Protein 1GHJ (pdb70)

Nearest PDB structures (foldseek):
  1ghk-assembly1_A  TM=9.819E-01  e=4.031E-14  Azotobacter vinelandii
  1lac-assembly1_A  TM=8.049E-01  e=7.458E-06  Geobacillus stearothermophilus
  2ejm-assembly1_A  TM=8.235E-01  e=5.774E-04  Homo sapiens
  4hnv-assembly1_B  TM=7.720E-01  e=2.106E-04  Staphylococcus aureus
  3hbl-assembly1_B  TM=7.768E-01  e=3.714E-04  Staphylococcus aureus subsp. aureus Mu50

B-factor: mean 1.08, std 0.71, range [0.23, 4.08]

Organism: Azotobacter vinelandii (NCBI:txid354)

Radius of gyration: 12.38 Å; Cα contacts (8 Å, |Δi|>4): 184; chains: 1; bounding box: 42×17×19 Å

Solvent-accessible surface area: 5305 Å² total; per-residue (Å²): 104,68,68,22,113,6,56,120,21,89,172,108,27,81,62,6,44,6,25,67,20,86,91,150,42,57,97,82,8,146,169,109,58,47,5,2,24,14,78,32,92,191,86,102,103,125,26,85,8,142,42,75,4,74,8,48,124,32,93,47,108,88,65,40,79,2,114,60,47,47,62,6,0,110,11,64,131,50,131

Sequence (79 aa):
AIDIKAPTFPESIADGTVATWHKKPGEAVKRDELIVDIETDKVVMEVLAEADGVIAEIVKNEGDTVLSGELLGKLTEGG

InterPro domains:
  IPR000089 Biotin/lipoyl attachment [PF00364] (4-76)
  IPR000089 Biotin/lipoyl attachment [PS50968] (2-77)
  IPR001078 2-oxoacid dehydrogenase acyltransferase, catalytic domain [PF00198] (169-397)
  IPR003016 2-oxo acid dehydrogenase, lipoyl-binding site [PS00189] (27-56)
  IPR004167 Peripheral subunit-binding domain [PF02817] (104-136)
  IPR004167 Peripheral subunit-binding domain [PS51826] (104-141)
  IPR006255 Dihydrolipoamide succinyltransferase [TIGR01347] (3-399)
  IPR011053 Single hybrid motif [SSF51230] (1-96)
  IPR023213 Chloramphenicol acetyltransferase-like domain superfamily [G3DSA:3.30.559.10] (151-395)
  IPR036625 E3-binding domain superfamily [G3DSA:4.10.320.10] (105-146)
  IPR036625 E3-binding domain superfamily [SSF47005] (101-141)
  IPR050537 2-oxoacid dehydrogenase [PTHR43416] (3-398)

CATH classification: 2.40.50.100

Secondary structure (DSSP, 8-state):
-EEEE-----SS-S-EEE---SS-TTSEE-SS-EEEEEE-SS-EEEEE-SS-EEEEEESS-TT-EE-TT-EEEEE----

Foldseek 3Di:
DFFDADAADDDVFFWWFWAAQPDFFFDWAAAPAWGTWTGTPHDIGTHGDNGIAGWHHADAHHRGIHGHGGGGTGGDDHD

Structure (mmCIF, N/CA/C/O backbone):
data_1GHJ
#
_entry.id   1GHJ
#
_cell.length_a   1.000
_cell.length_b   1.000
_cell.length_c   1.000
_cell.angle_alpha   90.00
_cell.angle_beta   90.00
_cell.angle_gamma   90.00
#
_symmetry.space_group_name_H-M   'P 1'
#
loop_
_atom_site.group_PDB
_atom_site.id
_at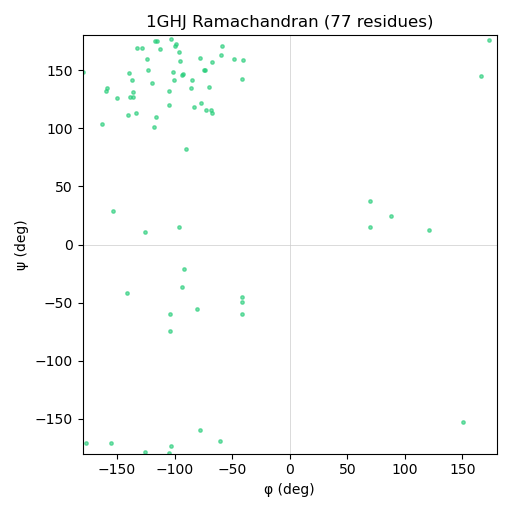om_site.type_symbol
_atom_site.label_atom_id
_atom_site.label_alt_id
_atom_site.label_comp_id
_atom_site.label_asym_id
_atom_site.label_entity_id
_atom_site.label_seq_id
_atom_site.pdbx_PDB_ins_code
_atom_site.Cartn_x
_atom_site.Cartn_y
_atom_site.Cartn_z
_atom_site.occupancy
_atom_site.B_iso_or_equiv
_atom_site.auth_seq_id
_atom_site.auth_comp_id
_atom_site.auth_asym_id
_atom_site.auth_atom_id
_atom_site.pdbx_PDB_model_num
ATOM 1 N N . ALA A 1 1 ? -11.271 8.444 1.238 1.00 1.62 1 ALA A N 1
ATOM 2 C CA . ALA A 1 1 ? -10.203 8.726 0.238 1.00 1.06 1 ALA A CA 1
ATOM 3 C C . ALA A 1 1 ? -8.844 8.333 0.819 1.00 1.00 1 ALA A C 1
ATOM 4 O O . ALA A 1 1 ? -8.484 8.733 1.908 1.00 1.22 1 ALA A O 1
ATOM 13 N N . ILE A 1 2 ? -8.084 7.551 0.101 1.00 0.84 2 ILE A N 1
ATOM 14 C CA . ILE A 1 2 ? -6.749 7.134 0.613 1.00 0.93 2 ILE A CA 1
ATOM 15 C C . ILE A 1 2 ? -5.738 7.136 -0.536 1.00 0.81 2 ILE A C 1
ATOM 16 O O . ILE A 1 2 ? -5.809 6.328 -1.440 1.00 0.89 2 ILE A O 1
ATOM 32 N N . ASP A 1 3 ? -4.797 8.040 -0.508 1.00 0.80 3 ASP A N 1
ATOM 33 C CA . ASP A 1 3 ? -3.783 8.093 -1.599 1.00 0.69 3 ASP A CA 1
ATOM 34 C C . ASP A 1 3 ? -2.859 6.878 -1.495 1.00 0.65 3 ASP A C 1
ATOM 35 O O . ASP A 1 3 ? -2.411 6.517 -0.425 1.00 0.79 3 ASP A O 1
ATOM 44 N N . ILE A 1 4 ? -2.570 6.245 -2.599 1.00 0.56 4 ILE A N 1
ATOM 45 C CA . ILE A 1 4 ? -1.675 5.055 -2.562 1.00 0.61 4 ILE A CA 1
ATOM 46 C C . ILE A 1 4 ? -0.395 5.355 -3.344 1.00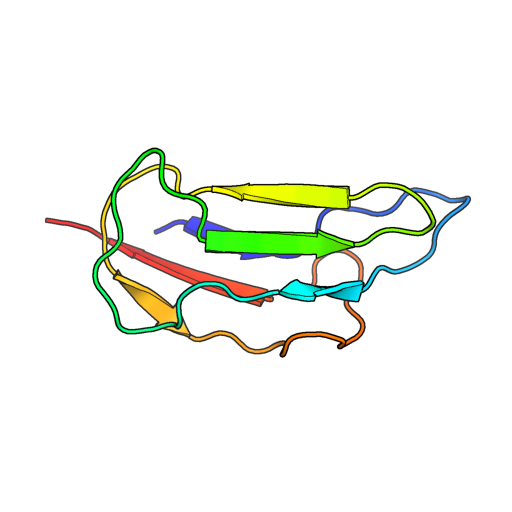 0.57 4 ILE A C 1
ATOM 47 O O . ILE A 1 4 ? -0.406 5.465 -4.554 1.00 0.71 4 ILE A O 1
ATOM 63 N N . LYS A 1 5 ? 0.710 5.488 -2.663 1.00 0.53 5 LYS A N 1
ATOM 64 C CA . LYS A 1 5 ? 1.990 5.780 -3.368 1.00 0.53 5 LYS A CA 1
ATOM 65 C C . LYS A 1 5 ? 3.081 4.838 -2.856 1.00 0.57 5 LYS A C 1
ATOM 66 O O . LYS A 1 5 ? 2.904 4.141 -1.877 1.00 0.66 5 LYS A O 1
ATOM 85 N N . ALA A 1 6 ? 4.210 4.810 -3.511 1.00 0.61 6 ALA A N 1
ATOM 86 C CA . ALA A 1 6 ? 5.311 3.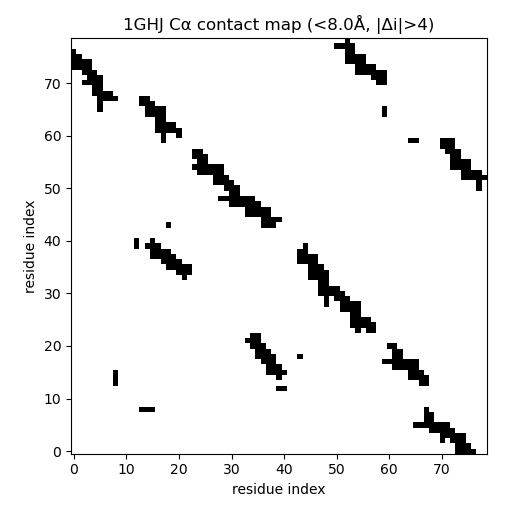913 -3.061 1.00 0.68 6 ALA A CA 1
ATOM 87 C C . ALA A 1 6 ? 5.849 4.401 -1.714 1.00 0.69 6 ALA A C 1
ATOM 88 O O . ALA A 1 6 ? 5.702 5.557 -1.370 1.00 0.71 6 ALA A O 1
ATOM 95 N N . PRO A 1 7 ? 6.459 3.497 -0.995 1.00 0.76 7 PRO A N 1
ATOM 96 C CA . PRO A 1 7 ? 7.039 3.789 0.327 1.00 0.84 7 PRO A CA 1
ATOM 97 C C . PRO A 1 7 ? 8.379 4.515 0.174 1.00 0.76 7 PRO A C 1
ATOM 98 O O . PRO A 1 7 ? 9.002 4.474 -0.868 1.00 0.81 7 PRO A O 1
ATOM 109 N N . THR A 1 8 ? 8.826 5.179 1.205 1.00 0.88 8 THR A N 1
ATOM 110 C CA . THR A 1 8 ? 10.123 5.906 1.118 1.00 0.85 8 THR A CA 1
ATOM 111 C C . THR A 1 8 ? 11.275 4.898 1.131 1.00 0.80 8 THR A C 1
ATOM 112 O O . THR A 1 8 ? 11.483 4.192 2.097 1.00 1.05 8 THR A O 1
ATOM 123 N N . PHE A 1 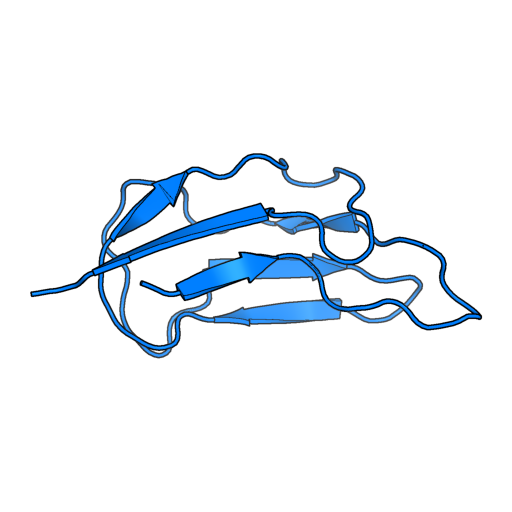9 ? 12.024 4.825 0.065 1.00 0.68 9 PHE A N 1
ATOM 124 C CA . PHE A 1 9 ? 13.160 3.863 0.017 1.00 0.67 9 PHE A CA 1
ATOM 125 C C . PHE A 1 9 ? 14.308 4.385 0.885 1.00 0.73 9 PHE A C 1
ATOM 126 O O . PHE A 1 9 ? 14.477 5.579 1.037 1.00 0.82 9 PHE A O 1
ATOM 143 N N . PRO A 1 10 ? 15.061 3.467 1.429 1.00 0.84 10 PRO A N 1
ATOM 144 C CA . PRO A 1 10 ? 16.210 3.787 2.294 1.00 0.93 10 PRO A CA 1
ATOM 145 C C . PRO A 1 10 ? 17.412 4.217 1.449 1.00 0.94 10 PRO A C 1
ATOM 146 O O . PRO A 1 10 ? 17.272 4.609 0.307 1.00 1.10 10 PRO A O 1
ATOM 157 N N . GLU A 1 11 ? 18.593 4.148 2.001 1.00 1.09 11 GLU A N 1
ATOM 158 C CA . GLU A 1 11 ? 19.801 4.552 1.229 1.00 1.27 11 GLU A CA 1
ATOM 159 C C . GLU A 1 11 ? 20.229 3.405 0.312 1.00 1.06 11 GLU A C 1
ATOM 160 O O . GLU A 1 11 ? 20.348 3.567 -0.887 1.00 1.15 11 GLU A O 1
ATOM 172 N N . SER A 1 12 ? 20.462 2.246 0.866 1.00 1.01 12 SER A N 1
ATOM 173 C CA . SER A 1 12 ? 20.883 1.088 0.030 1.00 1.14 12 SER A CA 1
ATOM 174 C C . SER A 1 12 ? 20.071 1.068 -1.267 1.00 1.05 12 SER A C 1
ATOM 175 O O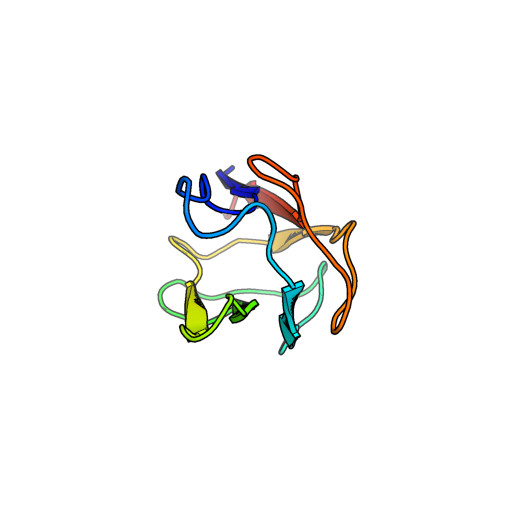 . SER A 1 12 ? 20.604 0.876 -2.341 1.00 1.15 12 SER A O 1
ATOM 183 N N . ILE A 1 13 ? 18.784 1.266 -1.175 1.00 0.95 13 ILE A N 1
ATOM 184 C CA . ILE A 1 13 ? 17.940 1.259 -2.403 1.00 0.90 13 ILE A CA 1
ATOM 185 C C . ILE A 1 13 ? 17.615 2.698 -2.807 1.00 0.76 13 ILE A C 1
ATOM 186 O O . ILE A 1 13 ? 17.503 3.577 -1.975 1.00 0.89 13 ILE A O 1
ATOM 202 N N . ALA A 1 14 ? 17.463 2.947 -4.079 1.00 0.69 14 ALA A N 1
ATOM 203 C CA . ALA A 1 14 ? 17.145 4.330 -4.534 1.00 0.69 14 ALA A CA 1
ATOM 204 C C . ALA A 1 14 ? 15.879 4.306 -5.394 1.00 0.58 14 ALA A C 1
ATOM 205 O O . ALA A 1 14 ? 15.535 5.278 -6.036 1.00 0.65 14 ALA A O 1
ATOM 212 N N . ASP A 1 15 ? 15.184 3.202 -5.411 1.00 0.51 15 ASP A N 1
ATOM 213 C CA . ASP A 1 15 ? 13.942 3.117 -6.229 1.00 0.47 15 ASP A CA 1
ATOM 214 C C . ASP A 1 15 ? 13.277 1.756 -6.008 1.00 0.40 15 ASP A C 1
ATOM 215 O O . ASP A 1 15 ? 13.666 0.998 -5.142 1.00 0.49 15 ASP A O 1
ATOM 224 N N . GLY A 1 16 ? 12.277 1.441 -6.784 1.00 0.38 16 GLY A N 1
ATOM 225 C CA . GLY A 1 16 ? 11.588 0.130 -6.617 1.00 0.38 16 GLY A CA 1
ATOM 226 C C . GLY A 1 16 ? 10.928 -0.273 -7.937 1.00 0.30 16 GLY A C 1
ATOM 227 O O . GLY A 1 16 ? 11.138 0.346 -8.961 1.00 0.29 16 GLY A O 1
ATOM 231 N N . THR A 1 17 ? 10.132 -1.306 -7.921 1.00 0.27 17 THR A N 1
ATOM 232 C CA . THR A 1 17 ? 9.460 -1.748 -9.176 1.00 0.24 17 THR A CA 1
ATOM 233 C C . THR A 1 17 ? 8.116 -2.395 -8.834 1.00 0.23 17 THR A C 1
ATOM 234 O O . THR A 1 17 ? 8.040 -3.306 -8.033 1.00 0.31 17 THR A O 1
ATOM 245 N N . VAL A 1 18 ? 7.054 -1.931 -9.434 1.00 0.24 18 VAL A N 1
ATOM 246 C CA . VAL A 1 18 ? 5.717 -2.520 -9.142 1.00 0.24 18 VAL A CA 1
ATOM 247 C C . VAL A 1 18 ? 5.804 -4.045 -9.219 1.00 0.23 18 VAL A C 1
ATOM 248 O O . VAL A 1 18 ? 6.706 -4.596 -9.818 1.00 0.26 18 VAL A O 1
ATOM 261 N N . ALA A 1 19 ? 4.872 -4.733 -8.617 1.00 0.26 19 ALA A N 1
ATOM 262 C CA . ALA A 1 19 ? 4.903 -6.222 -8.656 1.00 0.30 19 ALA A CA 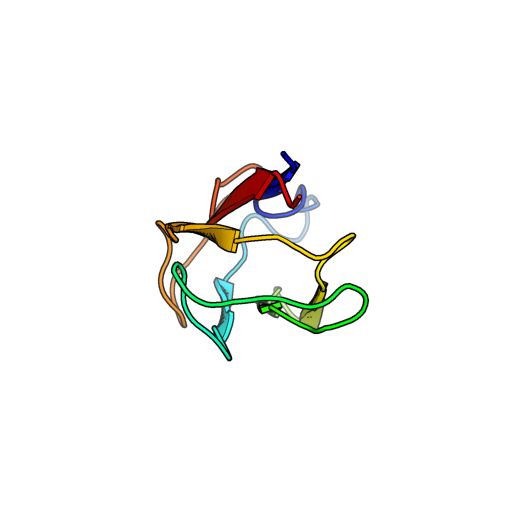1
ATOM 263 C C . ALA A 1 19 ? 3.851 -6.728 -9.645 1.00 0.29 19 ALA A C 1
ATOM 264 O O . ALA A 1 19 ? 4.167 -7.161 -10.735 1.00 0.32 19 ALA A O 1
ATOM 271 N N . THR A 1 20 ? 2.601 -6.676 -9.273 1.00 0.27 20 THR A N 1
ATOM 272 C CA . THR A 1 20 ? 1.530 -7.154 -10.192 1.00 0.28 20 THR A CA 1
ATOM 273 C C . THR A 1 20 ? 0.188 -6.552 -9.769 1.00 0.27 20 THR A C 1
ATOM 274 O O . THR A 1 20 ? -0.171 -6.569 -8.608 1.00 0.28 20 THR A O 1
ATOM 285 N N . TRP A 1 21 ? -0.555 -6.020 -10.700 1.00 0.26 21 TRP A N 1
ATOM 286 C CA . TRP A 1 21 ? -1.865 -5.419 -10.358 1.00 0.26 21 TRP A CA 1
ATOM 287 C C . TRP A 1 21 ? -2.958 -6.486 -10.452 1.00 0.28 21 TRP A C 1
ATOM 288 O O . TRP A 1 21 ? -3.653 -6.589 -11.443 1.00 0.31 21 TRP A O 1
ATOM 309 N N . HIS A 1 22 ? -3.111 -7.283 -9.430 1.00 0.30 22 HIS A N 1
ATOM 310 C CA . HIS A 1 22 ? -4.160 -8.348 -9.463 1.00 0.33 22 HIS A CA 1
ATOM 311 C C . HIS A 1 22 ? -5.439 -7.787 -10.087 1.00 0.35 22 HIS A C 1
ATOM 312 O O . HIS A 1 22 ? -5.912 -8.270 -11.097 1.00 0.40 22 HIS A O 1
ATOM 326 N N . LYS A 1 23 ? -6.003 -6.771 -9.495 1.00 0.34 23 LYS A N 1
ATOM 327 C CA . LYS A 1 23 ? -7.252 -6.181 -10.055 1.00 0.37 23 LYS A CA 1
ATOM 328 C C . LYS A 1 23 ? -6.921 -4.878 -10.784 1.00 0.31 23 LYS A C 1
ATOM 329 O O . LYS A 1 23 ? -5.771 -4.521 -10.948 1.00 0.39 23 LYS A O 1
ATOM 348 N N . LYS A 1 24 ? -7.921 -4.165 -11.225 1.00 0.31 24 LYS A N 1
ATOM 349 C CA . LYS A 1 24 ? -7.665 -2.885 -11.945 1.00 0.29 24 LYS A CA 1
ATOM 350 C C . LYS A 1 24 ? -8.497 -1.768 -11.311 1.00 0.33 24 LYS A C 1
ATOM 351 O O . LYS A 1 24 ? -9.369 -2.025 -10.504 1.00 0.37 24 LYS A O 1
ATOM 370 N N . PRO A 1 25 ? -8.197 -0.559 -11.702 1.00 0.37 25 PRO A N 1
ATOM 371 C CA . PRO A 1 25 ? -8.895 0.638 -11.200 1.00 0.45 25 PRO A CA 1
ATOM 372 C C . PRO A 1 25 ? -10.267 0.776 -11.865 1.00 0.47 25 PRO A C 1
ATOM 373 O O . PRO A 1 25 ? -10.377 0.861 -13.072 1.00 0.59 25 PRO A O 1
ATOM 384 N N . GLY A 1 26 ? -11.315 0.797 -11.087 1.00 0.52 26 GLY A N 1
ATOM 385 C CA . GLY A 1 26 ? -12.678 0.929 -11.674 1.00 0.55 26 GLY A CA 1
ATOM 386 C C . GLY A 1 26 ? -13.523 -0.284 -11.280 1.00 0.52 26 GLY A C 1
ATOM 387 O O . GLY A 1 26 ? -14.590 -0.509 -11.815 1.00 0.64 26 GLY A O 1
ATOM 391 N N . GLU A 1 27 ? -13.054 -1.067 -10.347 1.00 0.50 27 GLU A N 1
ATOM 392 C CA . GLU A 1 27 ? -13.831 -2.265 -9.920 1.00 0.48 27 GLU A CA 1
ATOM 393 C C . GLU A 1 27 ? -14.216 -2.123 -8.446 1.00 0.50 27 GLU A C 1
ATOM 394 O O . GLU A 1 27 ? -13.815 -1.193 -7.776 1.00 0.56 27 GLU A O 1
ATOM 406 N N . ALA A 1 28 ? -14.992 -3.040 -7.935 1.00 0.53 28 ALA A N 1
ATOM 407 C CA . ALA A 1 28 ? -15.402 -2.958 -6.505 1.00 0.60 28 ALA A CA 1
ATOM 408 C C . ALA A 1 28 ? -14.331 -3.612 -5.630 1.00 0.53 28 ALA A C 1
ATOM 409 O O . ALA A 1 28 ? -13.841 -4.682 -5.928 1.00 0.62 28 ALA A O 1
ATOM 416 N N . VAL A 1 29 ? -13.965 -2.977 -4.550 1.00 0.53 29 VAL A N 1
ATOM 417 C CA . VAL A 1 29 ? -12.926 -3.563 -3.657 1.00 0.56 29 VAL A CA 1
ATOM 418 C C . VAL A 1 29 ? -13.561 -3.947 -2.319 1.00 0.59 29 VAL A C 1
ATOM 419 O O . VAL A 1 29 ? -14.678 -3.571 -2.020 1.00 0.78 29 VAL A O 1
ATOM 432 N N . LYS A 1 30 ? -12.858 -4.691 -1.510 1.00 0.57 30 LYS A N 1
ATOM 433 C CA . LYS A 1 30 ? -13.422 -5.098 -0.192 1.00 0.67 30 LYS A CA 1
ATOM 434 C C . LYS A 1 30 ? -12.333 -5.004 0.879 1.00 0.60 30 LYS A C 1
ATOM 435 O O . LYS A 1 30 ? -11.259 -5.553 0.734 1.00 0.55 30 LYS A O 1
ATOM 454 N N . ARG A 1 31 ? -12.601 -4.309 1.951 1.00 0.73 31 ARG A N 1
ATOM 455 C CA . ARG A 1 31 ? -11.584 -4.176 3.030 1.00 0.78 31 ARG A CA 1
ATOM 456 C C . ARG A 1 31 ? -10.890 -5.522 3.249 1.00 0.69 31 ARG A C 1
ATOM 457 O O . ARG A 1 31 ? -11.504 -6.568 3.176 1.00 0.71 31 ARG A O 1
ATOM 478 N N . ASP A 1 32 ? -9.613 -5.504 3.519 1.00 0.72 32 ASP A N 1
ATOM 479 C CA . ASP A 1 32 ? -8.880 -6.782 3.742 1.00 0.76 32 ASP A CA 1
ATOM 480 C C . ASP A 1 32 ? -8.765 -7.542 2.419 1.00 0.67 32 ASP A C 1
ATOM 481 O O . ASP A 1 32 ? -8.861 -8.752 2.376 1.00 0.74 32 ASP A O 1
ATOM 490 N N . GLU A 1 33 ? -8.559 -6.840 1.338 1.00 0.58 33 GLU A N 1
ATOM 491 C CA . GLU A 1 33 ? -8.437 -7.522 0.019 1.00 0.55 33 GLU A CA 1
ATOM 492 C C . GLU A 1 33 ? -7.228 -6.963 -0.734 1.00 0.50 33 GLU A C 1
ATOM 493 O O . GLU A 1 33 ? -7.207 -5.812 -1.124 1.00 0.49 33 GLU A O 1
ATOM 505 N N . LEU A 1 34 ? -6.220 -7.768 -0.937 1.00 0.49 34 LEU A N 1
ATOM 506 C CA . LEU A 1 34 ? -5.012 -7.286 -1.661 1.00 0.47 34 LEU A CA 1
ATOM 507 C C . LEU A 1 34 ? -5.434 -6.400 -2.835 1.00 0.45 34 LEU A C 1
ATOM 508 O O . LEU A 1 34 ? -6.553 -6.467 -3.305 1.00 0.50 34 LEU A O 1
ATOM 524 N N . ILE A 1 35 ? -4.549 -5.569 -3.313 1.00 0.42 35 ILE A N 1
ATOM 525 C CA . ILE A 1 35 ? -4.901 -4.680 -4.455 1.00 0.42 35 ILE A CA 1
ATOM 526 C C . ILE A 1 35 ? -3.705 -4.568 -5.403 1.00 0.38 35 ILE A C 1
ATOM 527 O O . ILE A 1 35 ? -3.852 -4.599 -6.609 1.00 0.37 35 ILE A O 1
ATOM 543 N N . VAL A 1 36 ? -2.522 -4.437 -4.868 1.00 0.39 36 VAL A N 1
ATOM 544 C CA . VAL A 1 36 ? -1.320 -4.323 -5.740 1.00 0.37 36 VAL A CA 1
ATOM 545 C C . VAL A 1 36 ? -0.073 -4.715 -4.944 1.00 0.35 36 VAL A C 1
ATOM 546 O O . VAL A 1 36 ? 0.110 -4.303 -3.816 1.00 0.38 36 VAL A O 1
ATOM 559 N N . ASP A 1 37 ? 0.787 -5.508 -5.523 1.00 0.35 37 ASP A N 1
ATOM 560 C CA . ASP A 1 37 ? 2.021 -5.925 -4.799 1.00 0.35 37 ASP A CA 1
ATOM 561 C C . ASP A 1 37 ? 3.176 -4.999 -5.185 1.00 0.33 37 ASP A C 1
ATOM 562 O O . ASP A 1 37 ? 3.158 -4.368 -6.223 1.00 0.38 37 ASP A O 1
ATOM 571 N N . ILE A 1 38 ? 4.183 -4.914 -4.359 1.00 0.32 38 ILE A N 1
ATOM 572 C CA . ILE A 1 38 ? 5.338 -4.029 -4.680 1.00 0.32 38 ILE A CA 1
ATOM 573 C C . ILE A 1 38 ? 6.627 -4.853 -4.678 1.00 0.33 38 ILE A C 1
ATOM 574 O O . ILE A 1 38 ? 6.747 -5.834 -3.971 1.00 0.40 38 ILE A O 1
ATOM 590 N N . GLU A 1 39 ? 7.592 -4.463 -5.465 1.00 0.35 39 GLU A N 1
ATOM 591 C CA . GLU A 1 39 ? 8.872 -5.225 -5.508 1.00 0.46 39 GLU A CA 1
ATOM 592 C C . GLU A 1 39 ? 10.026 -4.307 -5.097 1.00 0.59 39 GLU A C 1
ATOM 593 O O . GLU A 1 39 ? 10.078 -3.153 -5.475 1.00 0.82 39 GLU A O 1
ATOM 605 N N . THR A 1 40 ? 10.951 -4.810 -4.326 1.00 0.66 40 THR A N 1
ATOM 606 C CA . THR A 1 40 ? 12.099 -3.965 -3.893 1.00 0.85 40 THR A CA 1
ATOM 607 C C . THR A 1 40 ? 13.411 -4.664 -4.254 1.00 0.88 40 THR A C 1
ATOM 608 O O . THR A 1 40 ? 13.417 -5.730 -4.837 1.00 0.83 40 THR A O 1
ATOM 619 N N . ASP A 1 41 ? 14.523 -4.071 -3.913 1.00 1.09 41 ASP A N 1
ATOM 620 C CA . ASP A 1 41 ? 15.835 -4.697 -4.237 1.00 1.15 41 ASP A CA 1
ATOM 621 C C . ASP A 1 41 ? 15.763 -6.203 -3.976 1.00 0.95 41 ASP A C 1
ATOM 622 O O . ASP A 1 41 ? 16.134 -7.005 -4.810 1.00 1.00 41 ASP A O 1
ATOM 631 N N . LYS A 1 42 ? 15.287 -6.594 -2.826 1.00 0.92 42 LYS A N 1
ATOM 632 C CA . LYS A 1 42 ? 15.192 -8.047 -2.513 1.00 0.97 42 LYS A CA 1
ATOM 633 C C . LYS A 1 42 ? 14.066 -8.279 -1.504 1.00 1.06 42 LYS A C 1
ATOM 634 O O . LYS A 1 42 ? 14.100 -9.211 -0.725 1.00 1.32 42 LYS A O 1
ATOM 653 N N . VAL A 1 43 ? 13.067 -7.439 -1.512 1.00 0.96 43 VAL A N 1
ATOM 654 C CA . VAL A 1 43 ? 11.940 -7.612 -0.553 1.00 1.10 43 VAL A CA 1
ATOM 655 C C . VAL A 1 43 ? 10.612 -7.406 -1.284 1.00 0.91 43 VAL A C 1
ATOM 656 O O . VAL A 1 43 ? 10.429 -6.440 -1.997 1.00 0.86 43 VAL A O 1
ATOM 669 N N . VAL A 1 44 ? 9.684 -8.307 -1.113 1.00 0.96 44 VAL A N 1
ATOM 670 C CA . VAL A 1 44 ? 8.369 -8.161 -1.799 1.00 0.82 44 VAL A CA 1
ATOM 671 C C . VAL A 1 44 ? 7.310 -7.722 -0.785 1.00 0.81 44 VAL A C 1
ATOM 672 O O . VAL A 1 44 ? 7.051 -8.401 0.189 1.00 1.07 44 VAL A O 1
ATOM 685 N N . MET A 1 45 ? 6.697 -6.592 -1.006 1.00 0.62 45 MET A N 1
ATOM 686 C CA . MET A 1 45 ? 5.655 -6.111 -0.054 1.00 0.64 45 MET A CA 1
ATOM 687 C C . MET A 1 45 ? 4.269 -6.323 -0.667 1.00 0.60 45 MET A C 1
ATOM 688 O O . MET A 1 45 ? 4.135 -6.830 -1.763 1.00 0.87 45 MET A O 1
ATOM 702 N N . GLU A 1 46 ? 3.237 -5.939 0.033 1.00 0.60 46 GLU A N 1
ATOM 703 C CA . GLU A 1 46 ? 1.861 -6.119 -0.510 1.00 0.55 46 GLU A CA 1
ATOM 704 C C . GLU A 1 46 ? 1.019 -4.882 -0.188 1.00 0.53 46 GLU A C 1
ATOM 705 O O . GLU A 1 46 ? 1.198 -4.246 0.831 1.00 0.66 46 GLU A O 1
ATOM 717 N N . VAL A 1 47 ? 0.101 -4.538 -1.049 1.00 0.43 47 VAL A N 1
ATOM 718 C CA . VAL A 1 47 ? -0.751 -3.343 -0.792 1.00 0.45 47 VAL A CA 1
ATOM 719 C C . VAL A 1 47 ? -2.214 -3.776 -0.680 1.00 0.44 47 VAL A C 1
ATOM 720 O O . VAL A 1 47 ? -2.878 -4.017 -1.669 1.00 0.45 47 VAL A O 1
ATOM 733 N N . LEU A 1 48 ? -2.722 -3.879 0.518 1.00 0.46 48 LEU A N 1
ATOM 734 C CA . LEU A 1 48 ? -4.141 -4.298 0.692 1.00 0.49 48 LEU A CA 1
ATOM 735 C C . LEU A 1 48 ? -5.025 -3.058 0.845 1.00 0.51 48 LEU A C 1
ATOM 736 O O . LEU A 1 48 ? -4.544 -1.966 1.071 1.00 0.61 48 LEU A O 1
ATOM 752 N N . ALA A 1 49 ? -6.314 -3.219 0.724 1.00 0.52 49 ALA A N 1
ATOM 753 C CA . ALA A 1 49 ? -7.227 -2.050 0.864 1.00 0.58 49 ALA A CA 1
ATOM 754 C C . ALA A 1 49 ? -7.535 -1.818 2.344 1.00 0.54 49 ALA A C 1
ATOM 755 O O . ALA A 1 49 ? -7.705 -2.749 3.106 1.00 0.55 49 ALA A O 1
ATOM 762 N N . GLU A 1 50 ? -7.608 -0.583 2.759 1.00 0.67 50 GLU A N 1
ATOM 763 C CA . GLU A 1 50 ? -7.904 -0.293 4.190 1.00 0.78 50 GLU A CA 1
ATOM 764 C C . GLU A 1 50 ? -9.400 -0.017 4.356 1.00 0.81 50 GLU A C 1
ATOM 765 O O . GLU A 1 50 ? -9.837 0.499 5.365 1.00 0.96 50 GLU A O 1
ATOM 777 N N . ALA A 1 51 ? -10.188 -0.357 3.373 1.00 0.72 51 ALA A N 1
ATOM 778 C CA . ALA A 1 51 ? -11.655 -0.114 3.476 1.00 0.82 51 ALA A CA 1
ATOM 779 C C . ALA A 1 51 ? -12.298 -0.281 2.098 1.00 0.70 51 ALA A C 1
ATOM 780 O O . ALA A 1 51 ? -11.710 0.043 1.085 1.00 0.68 51 ALA A O 1
ATOM 787 N N . ASP A 1 52 ? -13.501 -0.784 2.052 1.00 0.67 52 ASP A N 1
ATOM 788 C CA . ASP A 1 52 ? -14.180 -0.970 0.739 1.00 0.60 52 ASP A CA 1
ATOM 789 C C . ASP A 1 52 ? -14.295 0.376 0.024 1.00 0.52 52 ASP A C 1
ATOM 790 O O . ASP A 1 52 ? -14.022 1.418 0.586 1.00 0.55 52 ASP A O 1
ATOM 799 N N . GLY A 1 53 ? -14.699 0.357 -1.214 1.00 0.50 53 GLY A N 1
ATOM 8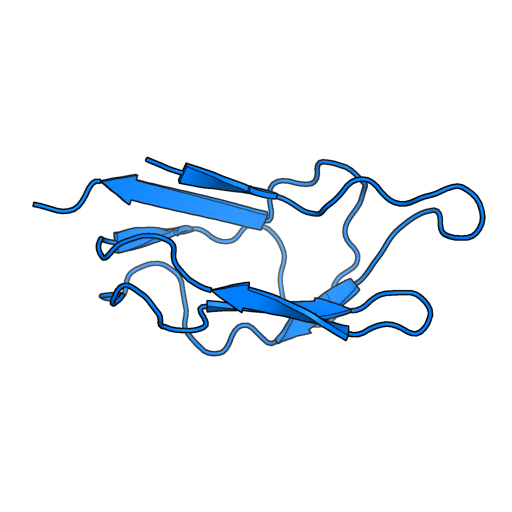00 C CA . GLY A 1 53 ? -14.836 1.630 -1.977 1.00 0.52 53 GLY A CA 1
ATOM 801 C C . GLY A 1 53 ? -14.589 1.364 -3.463 1.00 0.52 53 GLY A C 1
ATOM 802 O O . GLY A 1 53 ? -14.805 0.273 -3.952 1.00 0.66 53 GLY A O 1
ATOM 806 N N . VAL A 1 54 ? -14.139 2.353 -4.185 1.00 0.45 54 VAL A N 1
ATOM 807 C CA . VAL A 1 54 ? -13.879 2.155 -5.639 1.00 0.48 54 VAL A CA 1
ATOM 808 C C . VAL A 1 54 ? -12.538 2.792 -6.009 1.00 0.40 54 VAL A C 1
ATOM 809 O O . VAL A 1 54 ? -12.292 3.949 -5.732 1.00 0.39 54 VAL A O 1
ATOM 822 N N . ILE A 1 55 ? -11.668 2.045 -6.632 1.00 0.41 55 ILE A N 1
ATOM 823 C CA . ILE A 1 55 ? -10.344 2.608 -7.019 1.00 0.36 55 ILE A CA 1
ATOM 824 C C . ILE A 1 55 ? -10.550 3.806 -7.949 1.00 0.33 55 ILE A C 1
ATOM 825 O O . ILE A 1 55 ? -11.612 3.994 -8.507 1.00 0.38 55 ILE A O 1
ATOM 841 N N . ALA A 1 56 ? -9.542 4.617 -8.119 1.00 0.33 56 ALA A N 1
ATOM 842 C CA . ALA A 1 56 ? -9.682 5.801 -9.012 1.00 0.39 56 ALA A CA 1
ATOM 843 C C . ALA A 1 56 ? -8.962 5.530 -10.335 1.00 0.36 56 ALA A C 1
ATOM 844 O O . ALA A 1 56 ? -9.559 5.549 -11.393 1.00 0.41 56 ALA A O 1
ATOM 851 N N . GLU A 1 57 ? -7.683 5.278 -10.284 1.00 0.33 57 GLU A N 1
ATOM 852 C CA . GLU A 1 57 ? -6.927 5.007 -11.539 1.00 0.35 57 GLU A CA 1
ATOM 853 C C . GLU A 1 57 ? -5.460 4.733 -11.202 1.00 0.33 57 GLU A C 1
ATOM 854 O O . GLU A 1 57 ? -4.920 5.268 -10.255 1.00 0.39 57 GLU A O 1
ATOM 866 N N . ILE A 1 58 ? -4.810 3.902 -11.972 1.00 0.30 58 ILE A N 1
ATOM 867 C CA . ILE A 1 58 ? -3.379 3.596 -11.695 1.00 0.30 58 ILE A CA 1
ATOM 868 C C . ILE A 1 58 ? -2.496 4.318 -12.715 1.00 0.33 58 ILE A C 1
ATOM 869 O O . ILE A 1 58 ? -2.738 4.268 -13.905 1.00 0.49 58 ILE A O 1
ATOM 885 N N . VAL A 1 59 ? -1.474 4.988 -12.260 1.00 0.38 59 VAL A N 1
ATOM 886 C CA . VAL A 1 59 ? -0.577 5.712 -13.205 1.00 0.47 59 VAL A CA 1
ATOM 887 C C . VAL A 1 59 ? 0.602 4.812 -13.579 1.00 0.43 59 VAL A C 1
ATOM 888 O O . VAL A 1 59 ? 1.075 4.824 -14.698 1.00 0.63 59 VAL A O 1
ATOM 901 N N . LYS A 1 60 ? 1.082 4.031 -12.650 1.00 0.47 60 LYS A N 1
ATOM 902 C CA . LYS A 1 60 ? 2.231 3.131 -12.952 1.00 0.57 60 LYS A CA 1
ATOM 903 C C . LYS A 1 60 ? 1.705 1.760 -13.381 1.00 0.48 60 LYS A C 1
ATOM 904 O O . LYS A 1 60 ? 0.678 1.305 -12.917 1.00 0.70 60 LYS A O 1
ATOM 923 N N . ASN A 1 61 ? 2.401 1.097 -14.263 1.00 0.44 61 ASN A N 1
ATOM 924 C CA . ASN A 1 61 ? 1.940 -0.245 -14.720 1.00 0.41 61 ASN A CA 1
ATOM 925 C C . ASN A 1 61 ? 2.772 -1.331 -14.037 1.00 0.38 61 ASN A C 1
ATOM 926 O O . ASN A 1 61 ? 3.695 -1.048 -13.300 1.00 0.42 61 ASN A O 1
ATOM 937 N N . GLU A 1 62 ? 2.453 -2.574 -14.276 1.00 0.49 62 GLU A N 1
ATOM 938 C CA . GLU A 1 62 ? 3.225 -3.678 -13.641 1.00 0.60 62 GLU A CA 1
ATOM 939 C C . GLU A 1 62 ? 4.593 -3.800 -14.317 1.00 0.61 62 GLU A C 1
ATOM 940 O O . GLU A 1 62 ? 4.747 -3.504 -15.485 1.00 0.67 62 GLU A O 1
ATOM 952 N N . GLY A 1 63 ? 5.587 -4.234 -13.592 1.00 0.65 63 GLY A N 1
ATOM 953 C CA . GLY A 1 63 ? 6.943 -4.377 -14.194 1.00 0.76 63 GLY A CA 1
ATOM 954 C C . GLY A 1 63 ? 7.525 -2.991 -14.481 1.00 0.66 63 GLY A C 1
ATOM 955 O O . GLY A 1 63 ? 8.491 -2.852 -15.204 1.00 0.84 63 GLY A O 1
ATOM 959 N N . ASP A 1 64 ? 6.945 -1.965 -13.921 1.00 0.47 64 ASP A N 1
ATOM 960 C CA . ASP A 1 64 ? 7.468 -0.591 -14.164 1.00 0.48 64 ASP A CA 1
ATOM 961 C C . ASP A 1 64 ? 8.331 -0.154 -12.980 1.00 0.39 64 ASP A C 1
ATOM 962 O O . ASP A 1 64 ? 8.379 -0.805 -11.955 1.00 0.32 64 ASP A O 1
ATOM 971 N N . THR A 1 65 ? 9.011 0.948 -13.119 1.00 0.49 65 THR A N 1
ATOM 972 C CA . THR A 1 65 ? 9.875 1.439 -12.009 1.00 0.46 65 THR A CA 1
ATOM 973 C C . THR A 1 65 ? 9.154 2.561 -11.259 1.00 0.48 65 THR A C 1
ATOM 974 O O . THR A 1 65 ? 8.481 3.383 -11.849 1.00 0.69 65 THR A O 1
ATOM 985 N N . VAL A 1 66 ? 9.289 2.602 -9.961 1.00 0.43 66 VAL A N 1
ATOM 986 C CA . VAL A 1 66 ? 8.611 3.671 -9.175 1.00 0.57 66 VAL A CA 1
ATOM 987 C C . VAL A 1 66 ? 9.651 4.439 -8.356 1.00 0.53 66 VAL A C 1
ATOM 988 O O . VAL A 1 66 ? 10.739 3.959 -8.110 1.00 0.75 66 VAL A O 1
ATOM 1001 N N . LEU A 1 67 ? 9.324 5.629 -7.932 1.00 0.50 67 LEU A N 1
ATOM 1002 C CA . LEU A 1 67 ? 10.294 6.426 -7.129 1.00 0.49 67 LEU A CA 1
ATOM 1003 C C . LEU A 1 67 ? 9.738 6.637 -5.719 1.00 0.51 67 LEU A C 1
ATOM 1004 O O . LEU A 1 67 ? 8.619 6.268 -5.421 1.00 0.56 67 LEU A O 1
ATOM 1020 N N . SER A 1 68 ? 10.510 7.228 -4.849 1.00 0.58 68 SER A N 1
ATOM 1021 C CA . SER A 1 68 ? 10.024 7.462 -3.460 1.00 0.69 68 SER A CA 1
ATOM 1022 C C . SER A 1 68 ? 8.904 8.504 -3.479 1.00 0.73 68 SER A C 1
ATOM 1023 O O . SER A 1 68 ? 9.114 9.648 -3.829 1.00 0.89 68 SER A O 1
ATOM 1031 N N . GLY A 1 69 ? 7.715 8.117 -3.106 1.00 0.76 69 GLY A N 1
ATOM 1032 C CA . GLY A 1 69 ? 6.583 9.087 -3.104 1.00 0.82 69 GLY A CA 1
ATOM 1033 C C . GLY A 1 69 ? 5.916 9.097 -4.480 1.00 0.69 69 GLY A C 1
ATOM 1034 O O . GLY A 1 69 ? 5.287 10.062 -4.868 1.00 0.72 69 GLY A O 1
ATOM 1038 N N . GLU A 1 70 ? 6.047 8.031 -5.221 1.00 0.60 70 GLU A N 1
ATOM 1039 C CA . GLU A 1 70 ? 5.419 7.981 -6.572 1.00 0.51 70 GLU A CA 1
ATOM 1040 C C . GLU A 1 70 ? 3.948 7.584 -6.437 1.00 0.47 70 GLU A C 1
ATOM 1041 O O . GLU A 1 70 ? 3.626 6.513 -5.961 1.00 0.52 70 GLU A O 1
ATOM 1053 N N . LEU A 1 71 ? 3.052 8.438 -6.851 1.00 0.46 71 LEU A N 1
ATOM 1054 C CA . LEU A 1 71 ? 1.603 8.107 -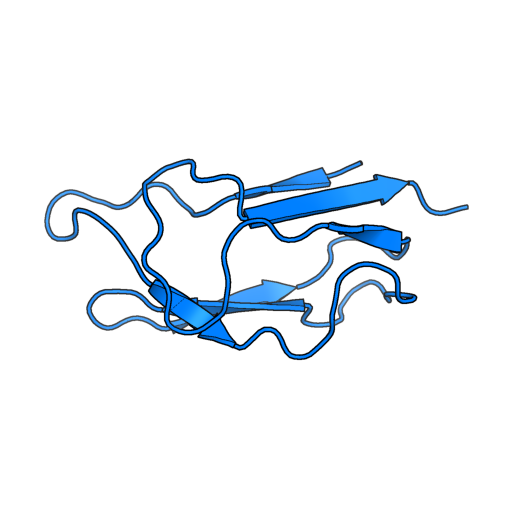6.746 1.00 0.44 71 LEU A CA 1
ATOM 1055 C C . LEU A 1 71 ? 1.269 6.964 -7.706 1.00 0.43 71 LEU A C 1
ATOM 1056 O O . LEU A 1 71 ? 1.334 7.114 -8.910 1.00 0.52 71 LEU A O 1
ATOM 1072 N N . LEU A 1 72 ? 0.912 5.823 -7.184 1.00 0.43 72 LEU A N 1
ATOM 1073 C CA . LEU A 1 72 ? 0.575 4.672 -8.068 1.00 0.47 72 LEU A CA 1
ATOM 1074 C C . LEU A 1 72 ? -0.929 4.669 -8.349 1.00 0.49 72 LEU A C 1
ATOM 1075 O O . LEU A 1 72 ? -1.390 4.082 -9.308 1.00 0.81 72 LEU A O 1
ATOM 1091 N N . GLY A 1 73 ? -1.698 5.320 -7.520 1.00 0.41 73 GLY A N 1
ATOM 1092 C CA . GLY A 1 73 ? -3.172 5.353 -7.740 1.00 0.40 73 GLY A CA 1
ATOM 1093 C C . GLY A 1 73 ? -3.851 6.028 -6.547 1.00 0.37 73 GLY A C 1
ATOM 1094 O O . GLY A 1 73 ? -3.213 6.381 -5.575 1.00 0.43 73 GLY A O 1
ATOM 1098 N N . LYS A 1 74 ? -5.142 6.211 -6.613 1.00 0.35 74 LYS A N 1
ATOM 1099 C CA . LYS A 1 74 ? -5.860 6.864 -5.482 1.00 0.40 74 LYS A CA 1
ATOM 1100 C C . LYS A 1 74 ? -7.160 6.108 -5.200 1.00 0.38 74 LYS A C 1
ATOM 1101 O O . LYS A 1 74 ? -7.834 5.653 -6.104 1.00 0.38 74 LYS A O 1
ATOM 1120 N N . LEU A 1 75 ? -7.518 5.970 -3.953 1.00 0.45 75 LEU A N 1
ATOM 1121 C CA . LEU A 1 75 ? -8.774 5.243 -3.615 1.00 0.47 75 LEU A CA 1
ATOM 1122 C C . LEU A 1 75 ? -9.923 6.245 -3.482 1.00 0.55 75 LEU A C 1
ATOM 1123 O O . LEU A 1 75 ? -9.736 7.363 -3.044 1.00 0.72 75 LEU A O 1
ATOM 1139 N N . THR A 1 76 ? -11.110 5.854 -3.856 1.00 0.51 76 THR A N 1
ATOM 1140 C CA . THR A 1 76 ? -12.269 6.785 -3.751 1.00 0.64 76 THR A CA 1
ATOM 1141 C C . THR A 1 76 ? -13.060 6.472 -2.479 1.00 0.72 76 THR A C 1
ATOM 1142 O O . THR A 1 76 ? -12.802 5.499 -1.800 1.00 0.86 76 THR A O 1
ATOM 1153 N N . GLU A 1 77 ? -14.022 7.291 -2.152 1.00 0.88 77 GLU A N 1
ATOM 1154 C CA . GLU A 1 77 ? -14.828 7.040 -0.924 1.00 1.06 77 GLU A CA 1
ATOM 1155 C C . GLU A 1 77 ? -15.536 5.690 -1.046 1.00 1.02 77 GLU A C 1
ATOM 1156 O O . GLU A 1 77 ? -15.255 4.908 -1.933 1.00 1.53 77 GLU A O 1
ATOM 1168 N N . GLY A 1 78 ? -16.455 5.409 -0.163 1.00 1.20 78 GLY A N 1
ATOM 1169 C CA . GLY A 1 78 ? -17.180 4.109 -0.229 1.00 1.47 78 GLY A CA 1
ATOM 1170 C C . GLY A 1 78 ? -18.455 4.190 0.612 1.00 1.87 78 GLY A C 1
ATOM 1171 O O . GLY A 1 78 ? -18.415 4.125 1.825 1.00 2.26 78 GLY A O 1
ATOM 1175 N N . GLY A 1 79 ? -19.587 4.333 -0.021 1.00 2.53 79 GLY A N 1
ATOM 1176 C CA . GLY A 1 79 ? -20.863 4.418 0.744 1.00 3.19 79 GLY A CA 1
ATOM 1177 C C . GLY A 1 79 ? -21.885 5.227 -0.056 1.00 3.71 79 GLY A C 1
ATOM 1178 O O . GLY A 1 79 ? -21.474 5.940 -0.957 1.00 4.08 79 GLY A O 1
#